Protein AF-A0A9W6GPX0-F1 (afdb_monomer_lite)

InterPro domains:
  IPR001387 Cro/C1-type, helix-turn-helix domain [PF01381] (9-63)
  IPR001387 Cro/C1-type, helix-turn-helix domain [PS50943] (9-63)
  IPR001387 Cro/C1-type, helix-turn-helix domain [SM00530] (8-63)
  IPR001387 Cro/C1-type, helix-turn-helix domain [cd00093] (6-63)
  IPR010982 Lambda repressor-like, DNA-binding domain superfamily [G3DSA:1.10.260.40] (1-69)
  IPR010982 Lambda repressor-like, DNA-binding domain superfamily [SSF47413] (2-67)

Foldseek 3Di:
DQLLVLCVLVVVCVVVVHDLVRSCVLLVHDSVVSVCNVVSVDDDDPSSVVSCCVSVVDDVVNVVVSVVVVVVVPPD

Secondary structure (DSSP, 8-state):
---HHHHHHHHHHHHTT--HHHHHHHHTS-HHHHHHHHTT-SPPPHHHHHHHHHHHT--HHHHHHHHHHHHHTT--

Sequence (76 aa):
MKNVLGHFLKQIRKKEDLNLTTMARRLGIGTAELSGVESSKYRFDYELYRKIKREFNLSMDELQDLQEIFVILNQE

Radius of gyration: 11.97 Å; chains: 1; bounding box: 24×33×24 Å

Structure (mmCIF, N/CA/C/O backbone):
data_AF-A0A9W6GPX0-F1
#
_entry.id   AF-A0A9W6GPX0-F1
#
loop_
_atom_site.group_PDB
_atom_site.id
_atom_site.type_symbol
_atom_site.label_atom_id
_atom_site.label_alt_id
_atom_site.label_comp_id
_atom_site.label_asym_id
_atom_site.label_entity_id
_atom_site.label_seq_id
_atom_site.pdbx_PDB_ins_code
_atom_site.Cartn_x
_atom_site.Cartn_y
_atom_site.Cartn_z
_atom_site.occupancy
_atom_site.B_iso_or_equiv
_atom_site.auth_seq_id
_atom_site.auth_comp_id
_atom_site.auth_asym_id
_atom_site.auth_atom_id
_atom_site.pdbx_PDB_model_num
ATOM 1 N N . MET A 1 1 ? 8.454 15.090 -3.661 1.00 46.94 1 MET A N 1
ATOM 2 C CA . MET A 1 1 ? 7.070 14.961 -3.155 1.00 46.94 1 MET A CA 1
ATOM 3 C C . MET A 1 1 ? 6.935 13.589 -2.518 1.00 46.94 1 MET A C 1
ATOM 5 O O . MET A 1 1 ? 7.093 12.603 -3.231 1.00 46.94 1 MET A O 1
ATOM 9 N N . LYS A 1 2 ? 6.759 13.520 -1.190 1.00 48.59 2 LYS A N 1
ATOM 10 C CA . LYS A 1 2 ? 6.490 12.255 -0.483 1.00 48.59 2 LYS A CA 1
ATOM 11 C C . LYS A 1 2 ? 5.218 11.640 -1.069 1.00 48.59 2 LYS A C 1
ATOM 13 O O . LYS A 1 2 ? 4.242 12.349 -1.295 1.00 48.59 2 LYS A O 1
ATOM 18 N N . ASN A 1 3 ? 5.253 10.345 -1.360 1.00 67.31 3 ASN A N 1
ATOM 19 C CA . ASN A 1 3 ? 4.145 9.668 -2.007 1.00 67.31 3 ASN A CA 1
ATOM 20 C C . ASN A 1 3 ? 3.105 9.260 -0.952 1.00 67.31 3 ASN A C 1
ATOM 22 O O . ASN A 1 3 ? 3.208 8.207 -0.322 1.00 67.31 3 ASN A O 1
ATOM 26 N N . VAL A 1 4 ? 2.132 10.141 -0.730 1.00 70.06 4 VAL A N 1
ATOM 27 C CA . VAL A 1 4 ? 1.122 10.052 0.335 1.00 70.06 4 VAL A CA 1
ATOM 28 C C . VAL A 1 4 ? 0.333 8.745 0.296 1.00 70.06 4 VAL A C 1
ATOM 30 O O . VAL A 1 4 ? 0.120 8.093 1.316 1.00 70.06 4 VAL A O 1
ATOM 33 N N . LEU A 1 5 ? -0.008 8.303 -0.907 1.00 72.00 5 LEU A N 1
ATOM 34 C CA . LEU A 1 5 ? -0.679 7.033 -1.139 1.00 72.00 5 LEU A CA 1
ATOM 35 C C . LEU A 1 5 ? 0.177 5.825 -0.747 1.00 72.00 5 LEU A C 1
ATOM 37 O O . LEU A 1 5 ? -0.342 4.845 -0.225 1.00 72.00 5 LEU A O 1
ATOM 41 N N . GLY A 1 6 ? 1.491 5.888 -0.967 1.00 78.69 6 GLY A N 1
ATOM 42 C CA . GLY A 1 6 ? 2.406 4.830 -0.542 1.00 78.69 6 GLY A CA 1
ATOM 43 C C . GLY A 1 6 ? 2.413 4.686 0.977 1.00 78.69 6 GLY A C 1
ATOM 44 O O . GLY A 1 6 ? 2.405 3.575 1.505 1.00 78.69 6 GLY A O 1
ATOM 45 N N . HIS A 1 7 ? 2.348 5.812 1.690 1.00 78.44 7 HIS A N 1
ATOM 46 C CA . HIS A 1 7 ? 2.203 5.809 3.140 1.00 78.44 7 HIS A CA 1
ATOM 47 C C . HIS A 1 7 ? 0.843 5.247 3.577 1.00 78.44 7 HIS A C 1
ATOM 49 O O . HIS A 1 7 ? 0.799 4.400 4.465 1.00 78.44 7 HIS A O 1
ATOM 55 N N . PHE A 1 8 ? -0.250 5.651 2.929 1.00 78.50 8 PHE A N 1
ATOM 56 C CA . PHE A 1 8 ? -1.587 5.120 3.201 1.00 78.50 8 PHE A CA 1
ATOM 57 C C . PHE A 1 8 ? -1.669 3.600 3.003 1.00 78.50 8 PHE A C 1
ATOM 59 O O . PHE A 1 8 ? -2.103 2.886 3.907 1.00 78.50 8 PHE A O 1
ATOM 66 N N . LEU A 1 9 ? -1.166 3.085 1.876 1.00 80.25 9 LEU A N 1
ATOM 67 C CA . LEU A 1 9 ? -1.108 1.646 1.613 1.00 80.25 9 LEU A CA 1
ATOM 68 C C . LEU A 1 9 ? -0.310 0.915 2.691 1.00 80.25 9 LEU A C 1
ATOM 70 O O . LEU A 1 9 ? -0.759 -0.113 3.187 1.00 80.25 9 LEU A O 1
ATO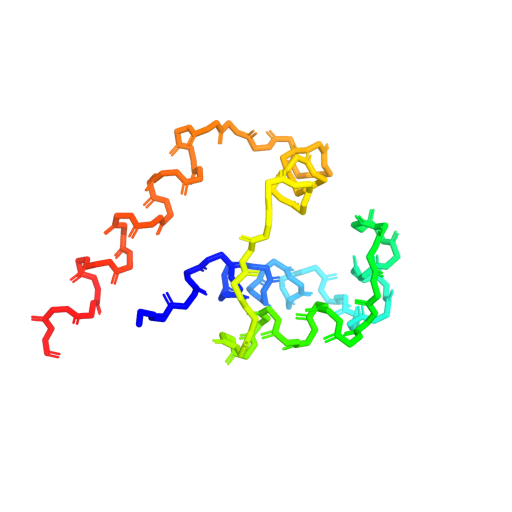M 74 N N . LYS A 1 10 ? 0.826 1.474 3.117 1.00 84.88 10 LYS A N 1
ATOM 75 C CA . LYS A 1 10 ? 1.625 0.913 4.212 1.00 84.88 10 LYS A CA 1
ATOM 76 C C . LYS A 1 10 ? 0.855 0.874 5.535 1.00 84.88 10 LYS A C 1
ATOM 78 O O . LYS A 1 10 ? 1.018 -0.080 6.295 1.00 84.88 10 LYS A O 1
ATOM 83 N N . GLN A 1 11 ? 0.044 1.892 5.825 1.00 82.81 11 GLN A N 1
ATOM 84 C CA . GLN A 1 11 ? -0.783 1.948 7.034 1.00 82.81 11 GLN A CA 1
ATOM 85 C C . GLN A 1 11 ? -1.904 0.908 6.994 1.00 82.81 11 GLN A C 1
ATOM 87 O O . GLN A 1 11 ? -2.028 0.137 7.942 1.00 82.81 11 GLN A O 1
ATOM 92 N N . ILE A 1 12 ? -2.655 0.816 5.892 1.00 83.62 12 ILE A N 1
ATOM 93 C CA . ILE A 1 12 ? -3.677 -0.228 5.717 1.00 83.62 12 ILE A CA 1
ATOM 94 C C . ILE A 1 12 ? -3.047 -1.613 5.812 1.00 83.62 12 ILE A C 1
ATOM 96 O O . ILE A 1 12 ? -3.523 -2.450 6.573 1.00 83.62 12 ILE A O 1
ATOM 100 N N . ARG A 1 13 ? -1.930 -1.831 5.111 1.00 88.00 13 ARG A N 1
ATOM 101 C CA . ARG A 1 13 ? -1.218 -3.106 5.120 1.00 88.00 13 ARG A CA 1
ATOM 102 C C . ARG A 1 13 ? -0.880 -3.553 6.539 1.00 88.00 13 ARG A C 1
ATOM 104 O O . ARG A 1 13 ? -1.080 -4.711 6.878 1.00 88.00 13 ARG A O 1
ATOM 111 N N . LYS A 1 14 ? -0.370 -2.635 7.364 1.00 84.81 14 LYS A N 1
ATOM 112 C CA . LYS A 1 14 ? -0.057 -2.905 8.773 1.00 84.81 14 LYS A CA 1
ATOM 113 C C . LYS A 1 14 ? -1.308 -3.090 9.629 1.00 84.81 14 LYS A C 1
ATOM 115 O O . LYS A 1 14 ? -1.302 -3.945 10.503 1.00 84.81 14 LYS A O 1
ATOM 120 N N . LYS A 1 15 ? -2.360 -2.304 9.391 1.00 83.12 15 LYS A N 1
ATOM 121 C CA . LYS A 1 15 ? -3.636 -2.396 10.115 1.00 83.12 15 LYS A CA 1
ATOM 122 C C . LYS A 1 15 ? -4.324 -3.744 9.888 1.00 83.12 15 LYS A C 1
ATOM 124 O O . LYS A 1 15 ? -4.923 -4.276 10.812 1.00 83.12 15 LYS A O 1
ATOM 129 N N . GLU A 1 16 ? -4.222 -4.287 8.679 1.00 83.12 16 GLU A N 1
ATOM 130 C CA . GLU A 1 16 ? -4.764 -5.599 8.307 1.00 83.12 16 GLU A CA 1
ATOM 131 C C . GLU A 1 16 ? -3.774 -6.762 8.516 1.00 83.12 16 GLU A C 1
ATOM 133 O O . GLU A 1 16 ? -4.064 -7.885 8.114 1.00 83.12 16 GLU A O 1
ATOM 138 N N . ASP A 1 17 ? -2.602 -6.502 9.108 1.00 87.81 17 ASP A N 1
ATOM 139 C CA . ASP A 1 17 ? -1.514 -7.474 9.310 1.00 87.81 17 ASP A CA 1
ATOM 140 C C . ASP A 1 17 ? -1.114 -8.250 8.035 1.00 87.81 17 ASP A C 1
ATOM 142 O O . ASP A 1 17 ? -0.803 -9.442 8.026 1.00 87.81 17 ASP A O 1
ATOM 146 N N . LEU A 1 18 ? -1.127 -7.552 6.898 1.00 87.62 18 LEU A N 1
ATOM 147 C CA . LEU A 1 18 ? -0.772 -8.115 5.605 1.00 87.62 18 LEU A CA 1
ATOM 148 C C . LEU A 1 18 ? 0.734 -7.980 5.348 1.00 87.62 18 LEU A C 1
ATOM 150 O O . LEU A 1 18 ? 1.362 -6.930 5.526 1.00 87.62 18 LEU A O 1
ATOM 154 N N . ASN A 1 19 ? 1.340 -9.039 4.819 1.00 90.00 19 ASN A N 1
ATOM 155 C CA . ASN A 1 19 ? 2.677 -8.931 4.243 1.00 90.00 19 ASN A CA 1
ATOM 156 C C . ASN A 1 19 ? 2.617 -8.263 2.849 1.00 90.00 19 ASN A C 1
ATOM 158 O O . ASN A 1 19 ? 1.560 -8.185 2.215 1.00 90.00 19 ASN A O 1
ATOM 162 N N . LEU A 1 20 ? 3.761 -7.761 2.366 1.00 87.62 20 LEU A N 1
ATOM 163 C CA . LEU A 1 20 ? 3.857 -7.081 1.063 1.00 87.62 20 LEU A CA 1
ATOM 164 C C . LEU A 1 20 ? 3.339 -7.955 -0.087 1.00 87.62 20 LEU A C 1
ATOM 166 O O . LEU A 1 20 ? 2.665 -7.456 -0.980 1.00 87.62 20 LEU A O 1
ATOM 170 N N . THR A 1 21 ? 3.612 -9.259 -0.058 1.00 91.38 21 THR A N 1
ATOM 171 C CA . THR A 1 21 ? 3.188 -10.202 -1.101 1.00 91.38 21 THR A CA 1
ATOM 172 C C . THR A 1 21 ? 1.678 -10.365 -1.160 1.00 91.38 21 THR A C 1
ATOM 174 O O . THR A 1 21 ? 1.104 -10.353 -2.249 1.00 91.38 21 THR A O 1
ATOM 177 N N . THR A 1 22 ? 1.022 -10.478 -0.009 1.00 89.25 22 THR A N 1
ATOM 178 C CA . THR A 1 22 ? -0.431 -10.616 0.079 1.00 89.25 22 THR A CA 1
ATOM 179 C C . THR A 1 22 ? -1.125 -9.346 -0.397 1.00 89.25 22 THR A C 1
ATOM 181 O O . THR A 1 22 ? -2.045 -9.421 -1.209 1.00 89.25 22 THR A O 1
ATOM 184 N N . MET A 1 23 ? -0.647 -8.178 0.039 1.00 87.75 23 MET A N 1
ATOM 185 C CA . MET A 1 23 ? -1.206 -6.895 -0.390 1.00 87.75 23 MET A CA 1
ATOM 186 C C . MET A 1 23 ? -0.973 -6.633 -1.885 1.00 87.75 23 MET A C 1
ATOM 188 O O . MET A 1 23 ? -1.885 -6.198 -2.582 1.00 87.75 23 MET A O 1
ATOM 192 N N . ALA A 1 24 ? 0.215 -6.952 -2.406 1.00 89.50 24 ALA A N 1
ATOM 193 C CA . ALA A 1 24 ? 0.518 -6.807 -3.829 1.00 89.50 24 ALA A CA 1
ATOM 194 C C . ALA A 1 24 ? -0.364 -7.723 -4.692 1.00 89.50 24 ALA A C 1
ATOM 196 O O . ALA A 1 24 ? -0.882 -7.289 -5.720 1.00 89.50 24 ALA A O 1
ATOM 197 N N . ARG A 1 25 ? -0.612 -8.961 -4.239 1.00 89.44 25 ARG A N 1
ATOM 198 C CA . ARG A 1 25 ? -1.560 -9.876 -4.894 1.00 89.44 25 ARG A CA 1
ATOM 199 C C . ARG A 1 25 ? -2.985 -9.336 -4.902 1.00 89.44 25 ARG A C 1
ATOM 201 O O . ARG A 1 25 ? -3.609 -9.387 -5.955 1.00 89.44 25 ARG A O 1
ATOM 208 N N . ARG A 1 26 ? -3.474 -8.808 -3.775 1.00 86.62 26 ARG A N 1
ATOM 209 C CA . ARG A 1 26 ? -4.801 -8.171 -3.682 1.00 86.62 26 ARG A CA 1
ATOM 210 C C . ARG A 1 26 ? -4.949 -7.028 -4.684 1.00 86.62 26 ARG A C 1
ATOM 212 O O . ARG A 1 26 ? -5.877 -6.994 -5.478 1.00 86.62 26 ARG A O 1
ATOM 219 N N . LEU A 1 27 ? -3.941 -6.164 -4.741 1.00 83.50 27 LEU A N 1
ATOM 220 C CA . LEU A 1 27 ? -3.892 -5.042 -5.674 1.00 83.50 27 LEU A CA 1
ATOM 221 C C . LEU A 1 27 ? -3.625 -5.442 -7.135 1.00 83.50 27 LEU A C 1
ATOM 223 O O . LEU A 1 27 ? -3.762 -4.603 -8.023 1.00 83.50 27 LEU A O 1
ATOM 227 N N . GLY A 1 28 ? -3.242 -6.692 -7.412 1.00 86.19 28 GLY A N 1
ATOM 228 C CA . GLY A 1 28 ? -2.886 -7.157 -8.755 1.00 86.19 28 GLY A CA 1
ATOM 229 C C . GLY A 1 28 ? -1.644 -6.461 -9.324 1.00 86.19 28 GLY A C 1
ATOM 230 O O . GLY A 1 28 ? -1.642 -6.055 -10.493 1.00 86.19 28 GLY A O 1
ATOM 231 N N . ILE A 1 29 ? -0.628 -6.254 -8.481 1.00 85.38 29 ILE A N 1
ATOM 232 C CA . ILE A 1 29 ? 0.629 -5.550 -8.794 1.00 85.38 29 ILE A CA 1
ATOM 233 C C . ILE A 1 29 ? 1.834 -6.373 -8.330 1.00 85.38 29 ILE A C 1
ATOM 235 O O . ILE A 1 29 ? 1.698 -7.323 -7.553 1.00 85.38 29 ILE A O 1
ATOM 239 N N . GLY A 1 30 ? 3.031 -6.005 -8.777 1.00 87.94 30 GLY A N 1
ATOM 240 C CA . GLY A 1 30 ? 4.266 -6.616 -8.299 1.00 87.94 30 GLY A CA 1
ATOM 241 C C . GLY A 1 30 ? 4.581 -6.237 -6.848 1.00 87.94 30 GLY A C 1
ATOM 242 O O . GLY A 1 30 ? 4.375 -5.106 -6.414 1.00 87.94 30 GLY A O 1
ATOM 243 N N . THR A 1 31 ? 5.174 -7.156 -6.085 1.00 89.19 31 THR A N 1
ATOM 244 C CA . THR A 1 31 ? 5.723 -6.858 -4.746 1.00 89.19 31 THR A CA 1
ATOM 245 C C . THR A 1 31 ? 6.780 -5.761 -4.777 1.00 89.19 31 THR A C 1
ATOM 247 O O . THR A 1 31 ? 6.827 -4.922 -3.879 1.00 89.19 31 THR A O 1
ATOM 250 N N . ALA A 1 32 ? 7.612 -5.745 -5.821 1.00 86.19 32 ALA A N 1
ATOM 251 C CA . ALA A 1 32 ? 8.603 -4.697 -6.041 1.00 86.19 32 ALA A CA 1
ATOM 252 C C . ALA A 1 32 ? 7.947 -3.334 -6.326 1.00 86.19 32 ALA A C 1
ATOM 254 O O . ALA A 1 32 ? 8.418 -2.321 -5.809 1.00 86.19 32 ALA A O 1
ATOM 255 N N . GLU A 1 33 ? 6.839 -3.311 -7.078 1.00 83.25 33 GLU A N 1
ATOM 256 C CA . GLU A 1 33 ? 6.051 -2.094 -7.315 1.00 83.25 33 GLU A CA 1
ATOM 257 C C . GLU A 1 33 ? 5.442 -1.587 -6.011 1.00 83.25 33 GLU A C 1
ATOM 259 O O . GLU A 1 33 ? 5.646 -0.425 -5.672 1.00 83.25 33 GLU A O 1
ATOM 264 N N . LEU A 1 34 ? 4.789 -2.456 -5.226 1.00 86.56 34 LEU A N 1
ATOM 265 C CA . LEU A 1 34 ? 4.221 -2.076 -3.929 1.00 86.56 34 LEU A CA 1
ATOM 266 C C . LEU A 1 34 ? 5.294 -1.537 -2.977 1.00 86.56 34 LEU A C 1
ATOM 268 O O . LEU A 1 34 ? 5.107 -0.494 -2.358 1.00 86.56 34 LEU A O 1
ATOM 272 N N . SER A 1 35 ? 6.439 -2.215 -2.871 1.00 86.31 35 SER A N 1
ATOM 273 C CA . SER A 1 35 ? 7.543 -1.750 -2.029 1.00 86.31 35 SER A CA 1
ATOM 274 C C . SER A 1 35 ? 8.087 -0.405 -2.511 1.00 86.31 35 SER A C 1
ATOM 276 O O . SER A 1 35 ? 8.355 0.478 -1.699 1.00 86.31 35 SER A O 1
ATOM 278 N N . GLY A 1 36 ? 8.251 -0.231 -3.823 1.00 84.75 36 GLY A N 1
ATOM 279 C CA . GLY A 1 36 ? 8.707 1.019 -4.421 1.00 84.75 36 GLY A CA 1
ATOM 280 C C . GLY A 1 36 ? 7.734 2.172 -4.181 1.00 84.75 36 GLY A C 1
ATOM 281 O O . GLY A 1 36 ? 8.151 3.298 -3.903 1.00 84.75 36 GLY A O 1
ATOM 282 N N . VAL A 1 37 ? 6.444 1.868 -4.222 1.00 81.88 37 VAL A N 1
ATOM 283 C CA . VAL A 1 37 ? 5.338 2.763 -3.907 1.00 81.88 37 VAL A CA 1
ATOM 284 C C . VAL A 1 37 ? 5.347 3.164 -2.429 1.00 81.88 37 VAL A C 1
ATOM 286 O O . VAL A 1 37 ? 5.377 4.359 -2.129 1.00 81.88 37 VAL A O 1
ATOM 289 N N . GLU A 1 38 ? 5.405 2.204 -1.499 1.00 83.19 38 GLU A N 1
ATOM 290 C CA . GLU A 1 38 ? 5.459 2.465 -0.050 1.00 83.19 38 GLU A CA 1
ATOM 291 C C . GLU A 1 38 ? 6.697 3.278 0.351 1.00 83.19 38 GLU A C 1
ATOM 293 O O . GLU A 1 38 ? 6.646 4.098 1.269 1.00 83.19 38 GLU A O 1
ATOM 298 N N . SER A 1 39 ? 7.818 3.074 -0.344 1.00 79.38 39 SER A N 1
ATOM 299 C CA . SER A 1 39 ? 9.064 3.818 -0.135 1.00 79.38 39 SER A CA 1
ATOM 300 C C . SER A 1 39 ? 9.113 5.166 -0.861 1.00 79.38 39 SER A C 1
ATOM 302 O O . SER A 1 39 ? 10.149 5.825 -0.822 1.00 79.38 39 SER A O 1
ATOM 304 N N . SER A 1 40 ? 8.034 5.595 -1.528 1.00 71.12 40 SER A N 1
ATOM 305 C CA . SER A 1 40 ? 7.999 6.817 -2.357 1.00 71.12 40 SER A CA 1
ATOM 306 C C . SER A 1 40 ? 9.036 6.852 -3.492 1.00 71.12 40 SER A C 1
ATOM 308 O O . SER A 1 40 ? 9.326 7.917 -4.033 1.00 71.12 40 SER A O 1
ATOM 310 N N . LYS A 1 41 ? 9.598 5.695 -3.859 1.00 65.88 41 LYS A N 1
ATOM 311 C CA . LYS A 1 41 ? 10.610 5.542 -4.913 1.00 65.88 41 LYS A CA 1
ATOM 312 C C . LYS A 1 41 ? 9.975 5.476 -6.305 1.00 65.88 41 LYS A C 1
ATOM 314 O O . LYS A 1 41 ? 10.614 5.855 -7.279 1.00 65.88 41 LYS A O 1
ATOM 319 N N . TYR A 1 42 ? 8.719 5.036 -6.383 1.00 65.81 42 TYR A N 1
ATOM 320 C CA . TYR A 1 42 ? 7.909 5.034 -7.600 1.00 65.81 42 TYR A CA 1
ATOM 321 C C . TYR A 1 42 ? 6.743 6.016 -7.469 1.00 65.81 42 TYR A C 1
ATOM 323 O O . 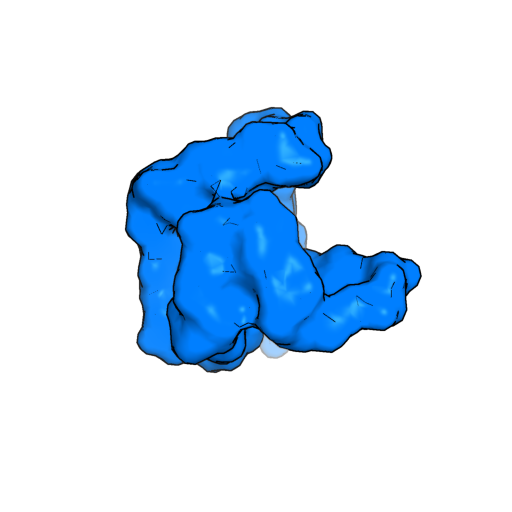TYR A 1 42 ? 6.105 6.103 -6.414 1.00 65.81 42 TYR A O 1
ATOM 331 N N . ARG A 1 43 ? 6.467 6.760 -8.547 1.00 62.62 43 ARG A N 1
ATOM 332 C CA . ARG A 1 43 ? 5.213 7.508 -8.702 1.00 62.62 43 ARG A CA 1
ATOM 333 C C . ARG A 1 43 ? 4.103 6.532 -9.075 1.00 62.62 43 ARG A C 1
ATOM 335 O O . ARG A 1 43 ? 4.337 5.600 -9.835 1.00 62.62 43 ARG A O 1
ATOM 342 N N . PHE A 1 44 ? 2.907 6.778 -8.551 1.00 68.50 44 PHE A N 1
ATOM 343 C CA . PHE A 1 44 ? 1.716 6.065 -8.992 1.00 68.50 44 PHE A CA 1
ATOM 344 C C . PHE A 1 44 ? 1.431 6.372 -10.458 1.00 68.50 44 PHE A C 1
ATOM 346 O O . PHE A 1 44 ? 1.426 7.541 -10.849 1.00 68.50 44 PHE A O 1
ATOM 353 N N . ASP A 1 45 ? 1.168 5.332 -11.240 1.00 69.50 45 ASP A N 1
ATOM 354 C CA . ASP A 1 45 ? 0.529 5.476 -12.538 1.00 69.50 45 ASP A CA 1
ATOM 355 C C . ASP A 1 45 ? -1.004 5.442 -12.384 1.00 69.50 45 ASP A C 1
ATOM 357 O O . ASP A 1 45 ? -1.568 5.106 -11.335 1.00 69.50 45 ASP A O 1
ATOM 361 N N . TYR A 1 46 ? -1.697 5.857 -13.441 1.00 72.25 46 TYR A N 1
ATOM 362 C CA . TYR A 1 46 ? -3.158 5.922 -13.459 1.00 72.25 46 TYR A CA 1
ATOM 363 C C . TYR A 1 46 ? -3.816 4.531 -13.329 1.00 72.25 46 TYR A C 1
ATOM 365 O O . TYR A 1 46 ? -4.910 4.397 -12.778 1.00 72.25 46 TYR A O 1
ATOM 373 N N . GLU A 1 47 ? -3.138 3.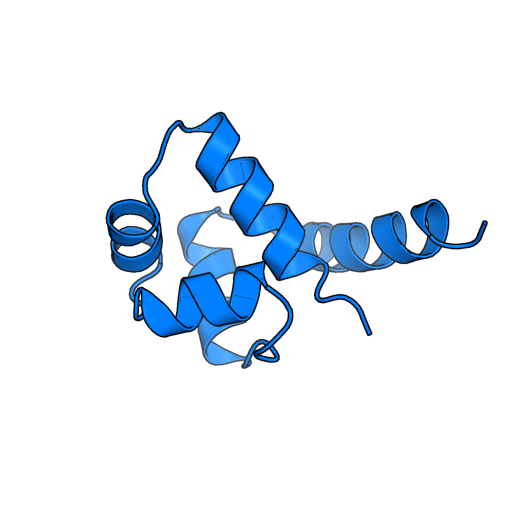488 -13.811 1.00 75.94 47 GLU A N 1
ATOM 374 C CA . GLU A 1 47 ? -3.550 2.083 -13.705 1.00 75.94 47 GLU A CA 1
ATOM 375 C C . GLU A 1 47 ? -3.588 1.616 -12.244 1.00 75.94 47 GLU A C 1
ATOM 377 O O . GLU A 1 47 ? -4.594 1.076 -11.777 1.00 75.94 47 GLU A O 1
ATOM 382 N N . LEU A 1 48 ? -2.520 1.879 -11.494 1.00 74.50 48 LEU A N 1
ATOM 383 C CA . LEU A 1 48 ? -2.380 1.536 -10.087 1.00 74.50 48 LEU A CA 1
ATOM 384 C C . LEU A 1 48 ? -3.399 2.288 -9.227 1.00 74.50 48 LEU A C 1
ATOM 386 O O . LEU A 1 48 ? -4.014 1.697 -8.339 1.00 74.50 48 LEU A O 1
ATOM 390 N N . TYR A 1 49 ? -3.652 3.556 -9.553 1.00 74.50 49 TYR A N 1
ATOM 391 C CA . TYR A 1 49 ? -4.734 4.343 -8.959 1.00 74.50 49 TYR A CA 1
ATOM 392 C C . TYR A 1 49 ? -6.097 3.660 -9.121 1.00 74.50 49 TYR A C 1
ATOM 394 O O . TYR A 1 49 ? -6.835 3.493 -8.147 1.00 74.50 49 TYR A O 1
ATOM 402 N N . ARG A 1 50 ? -6.422 3.207 -10.339 1.00 78.88 50 ARG A N 1
ATOM 403 C CA . ARG A 1 50 ? -7.669 2.475 -10.615 1.00 78.88 50 ARG A CA 1
ATOM 404 C C . ARG A 1 50 ? -7.759 1.164 -9.835 1.00 78.88 50 A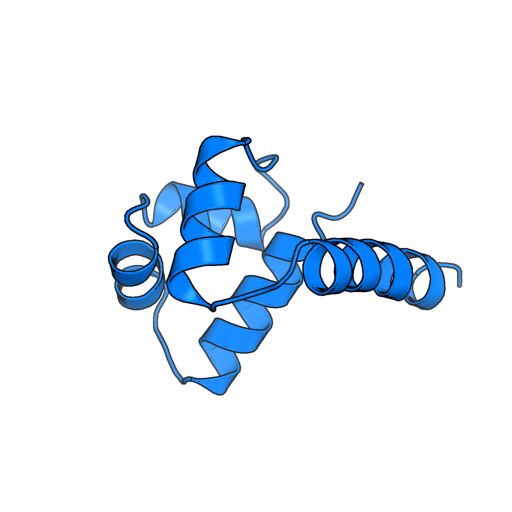RG A C 1
ATOM 406 O O . ARG A 1 50 ? -8.831 0.846 -9.321 1.00 78.88 50 ARG A O 1
ATOM 413 N N . LYS A 1 51 ? -6.658 0.417 -9.727 1.00 80.44 51 LYS A N 1
ATOM 414 C CA . LYS A 1 51 ? -6.605 -0.851 -8.979 1.00 80.44 51 LYS A CA 1
ATOM 415 C C . LYS A 1 51 ? -6.871 -0.642 -7.487 1.00 80.44 51 LYS A C 1
ATOM 417 O O . LYS A 1 51 ? -7.700 -1.347 -6.924 1.00 80.44 51 LYS A O 1
ATOM 422 N N . ILE A 1 52 ? -6.244 0.364 -6.878 1.00 77.25 52 ILE A N 1
ATOM 423 C CA . ILE A 1 52 ? -6.425 0.711 -5.457 1.00 77.25 52 ILE A CA 1
ATOM 424 C C . ILE A 1 52 ? -7.854 1.163 -5.183 1.00 77.25 52 ILE A C 1
ATOM 426 O O . ILE A 1 52 ? -8.470 0.696 -4.229 1.00 77.25 52 ILE A O 1
ATOM 430 N N . LYS A 1 53 ? -8.399 2.023 -6.051 1.00 78.00 53 LYS A N 1
ATOM 431 C CA . LYS A 1 53 ? -9.786 2.482 -5.958 1.00 78.00 53 LYS A CA 1
ATOM 432 C C . LYS A 1 53 ? -10.761 1.305 -5.933 1.00 78.00 53 LYS A C 1
ATOM 434 O O . LYS A 1 53 ? -11.670 1.274 -5.113 1.00 78.00 53 LYS A O 1
ATOM 439 N N . ARG A 1 54 ? -10.555 0.335 -6.827 1.00 80.75 54 ARG A N 1
ATOM 440 C CA . ARG A 1 54 ? -11.401 -0.857 -6.932 1.00 80.75 54 ARG A 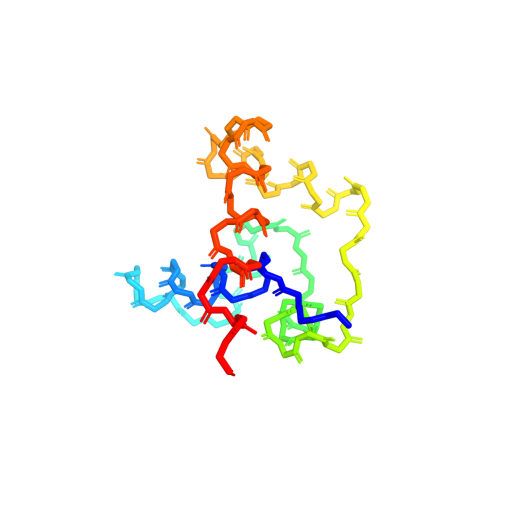CA 1
ATOM 441 C C . ARG A 1 54 ? -11.248 -1.787 -5.730 1.00 80.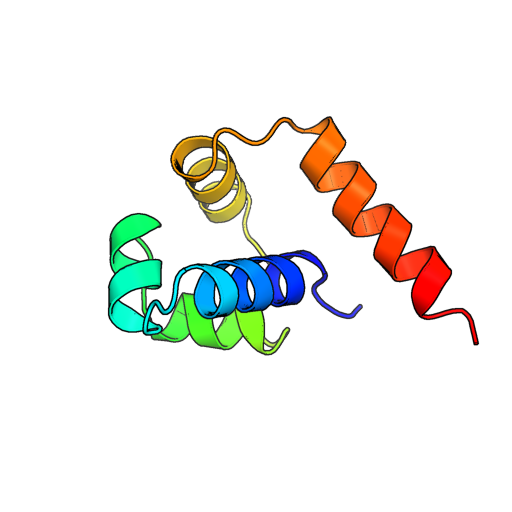75 54 ARG A C 1
ATOM 443 O O . ARG A 1 54 ? -12.250 -2.295 -5.253 1.00 80.75 54 ARG A O 1
ATOM 450 N N . GLU A 1 55 ? -10.021 -2.009 -5.267 1.00 81.50 55 GLU A N 1
ATOM 451 C CA . GLU A 1 55 ? -9.739 -2.948 -4.174 1.00 81.50 55 GLU A CA 1
ATOM 452 C C . GLU A 1 55 ? -10.248 -2.438 -2.823 1.00 81.50 55 GLU A C 1
ATOM 454 O O . GLU A 1 55 ? -10.843 -3.189 -2.058 1.00 81.50 55 GLU A O 1
ATOM 459 N N . PHE A 1 56 ? -10.051 -1.151 -2.540 1.00 75.94 56 PHE A N 1
ATOM 460 C CA . PHE A 1 56 ? -10.419 -0.553 -1.254 1.00 75.94 56 PHE A CA 1
ATOM 461 C C . PHE A 1 56 ? -11.749 0.202 -1.291 1.00 75.94 56 PHE A C 1
ATOM 463 O O . PHE A 1 56 ? -12.128 0.816 -0.300 1.00 75.94 56 PHE A O 1
ATOM 470 N N . ASN A 1 57 ? -12.450 0.159 -2.429 1.00 73.44 57 ASN A N 1
ATOM 471 C CA . ASN A 1 57 ? -13.701 0.874 -2.677 1.00 73.44 57 ASN A CA 1
ATOM 472 C C . ASN A 1 57 ? -13.636 2.369 -2.299 1.00 73.44 57 ASN A C 1
ATOM 474 O O . ASN A 1 57 ? -14.603 2.928 -1.789 1.00 73.44 57 ASN A O 1
ATOM 478 N N . LEU A 1 58 ? -12.481 3.000 -2.534 1.00 70.44 58 LEU A N 1
ATOM 479 C CA . LEU A 1 58 ? -12.246 4.403 -2.194 1.00 70.44 58 LEU A CA 1
ATOM 480 C C . LEU A 1 58 ? -12.888 5.328 -3.235 1.00 70.44 58 LEU A C 1
ATOM 482 O O . LEU A 1 58 ? -12.890 5.057 -4.441 1.00 70.44 58 LEU A O 1
ATOM 486 N N . SER A 1 59 ? -13.404 6.457 -2.781 1.00 62.50 59 SER A N 1
ATOM 487 C CA . SER A 1 59 ? -13.828 7.568 -3.630 1.00 62.50 59 SER A CA 1
ATOM 488 C C . SER A 1 59 ? -12.622 8.398 -4.099 1.00 62.50 59 SER A C 1
ATOM 490 O O . SER A 1 59 ? -11.525 8.322 -3.543 1.00 62.50 59 SER A O 1
ATOM 492 N N . MET A 1 60 ? -12.792 9.168 -5.184 1.00 59.91 60 MET A N 1
ATOM 493 C CA . MET A 1 60 ? -11.743 10.103 -5.628 1.00 59.91 60 MET A CA 1
ATOM 494 C C . MET A 1 60 ? -11.490 11.189 -4.579 1.00 59.91 60 MET A C 1
ATOM 496 O O . MET A 1 60 ? -10.348 11.610 -4.435 1.00 59.91 60 MET A O 1
ATOM 500 N N . ASP A 1 61 ? -12.526 11.559 -3.826 1.00 59.41 61 ASP A N 1
ATOM 501 C CA . ASP A 1 61 ? -12.455 12.547 -2.753 1.00 59.41 61 ASP A CA 1
ATOM 502 C C . ASP A 1 61 ? -11.591 12.027 -1.600 1.00 59.41 61 ASP A C 1
ATOM 504 O O . ASP A 1 61 ? -10.650 12.698 -1.210 1.00 59.41 61 ASP A O 1
ATOM 508 N N . GLU A 1 62 ? -11.752 10.769 -1.172 1.00 63.28 62 GLU A N 1
ATOM 509 C CA . GLU A 1 62 ? -10.867 10.168 -0.157 1.00 63.28 62 GLU A CA 1
ATOM 510 C C . GLU A 1 62 ? -9.403 10.091 -0.618 1.00 63.28 62 GLU A C 1
ATOM 512 O O . GLU A 1 62 ? -8.477 10.252 0.175 1.00 63.28 62 GLU A O 1
ATOM 517 N N . LEU A 1 63 ? -9.160 9.864 -1.911 1.00 64.06 63 LEU A N 1
ATOM 518 C CA . LEU A 1 63 ? -7.809 9.888 -2.480 1.00 64.06 63 LEU A CA 1
ATOM 519 C C . LEU A 1 63 ? -7.204 11.297 -2.506 1.00 64.06 63 LEU A C 1
ATOM 521 O O . LEU A 1 63 ? -5.982 11.434 -2.387 1.00 64.06 63 LEU A O 1
ATOM 525 N N . GLN A 1 64 ? -8.037 12.316 -2.690 1.00 60.88 64 GLN A N 1
ATOM 526 C CA . GLN A 1 64 ? -7.647 13.719 -2.753 1.00 60.88 64 GLN A CA 1
ATOM 527 C C . GLN A 1 64 ? -7.449 14.294 -1.341 1.00 60.88 64 GLN A C 1
ATOM 529 O O . GLN A 1 64 ? -6.402 14.881 -1.071 1.00 60.88 64 GLN A O 1
ATOM 534 N N . ASP A 1 65 ? -8.342 13.964 -0.411 1.00 61.34 65 ASP A N 1
ATOM 535 C CA . ASP A 1 65 ? -8.235 14.245 1.023 1.00 61.34 65 ASP A CA 1
ATOM 536 C C . ASP A 1 65 ? -6.968 13.625 1.612 1.00 61.34 65 ASP A C 1
ATOM 538 O O . ASP A 1 65 ? -6.251 14.267 2.380 1.00 61.34 65 ASP A O 1
ATOM 542 N N . LEU A 1 66 ? -6.623 12.392 1.215 1.00 61.97 66 LEU A N 1
ATOM 543 C CA . LEU A 1 66 ? -5.363 11.778 1.627 1.00 61.97 66 LEU A CA 1
ATOM 544 C C . LEU A 1 66 ? -4.170 12.633 1.193 1.00 61.97 66 LEU A C 1
ATOM 546 O O . LEU A 1 66 ? -3.291 12.875 2.019 1.00 61.97 66 LEU A O 1
ATOM 550 N N . GLN A 1 67 ? -4.142 13.116 -0.056 1.00 59.12 67 GLN A N 1
ATOM 551 C CA . GLN A 1 67 ? -3.078 14.003 -0.541 1.00 59.12 67 GLN A CA 1
ATOM 552 C C . GLN A 1 67 ? -3.023 15.334 0.222 1.00 59.12 67 GLN A C 1
ATOM 554 O O . GLN A 1 67 ? -1.920 15.786 0.539 1.00 59.12 67 GLN A O 1
ATOM 559 N N . GLU A 1 68 ? -4.169 15.931 0.556 1.00 54.25 68 GLU A N 1
ATOM 560 C CA . GLU A 1 68 ? -4.253 17.214 1.268 1.00 54.25 68 GLU A CA 1
ATOM 561 C C . GLU A 1 68 ? -3.866 17.108 2.753 1.00 54.25 68 GLU A C 1
ATOM 563 O O . GLU A 1 68 ? -3.076 17.921 3.241 1.00 54.25 68 GLU A O 1
ATOM 568 N N . ILE A 1 69 ? -4.301 16.060 3.463 1.00 54.00 69 ILE A N 1
ATOM 569 C CA . ILE A 1 69 ? -3.971 15.830 4.885 1.00 54.00 69 ILE A CA 1
ATOM 570 C C . ILE A 1 69 ? -2.453 15.759 5.099 1.00 54.00 69 ILE A C 1
ATOM 572 O O . ILE A 1 69 ? -1.917 16.252 6.093 1.00 54.00 69 ILE A O 1
ATOM 576 N N . PHE A 1 70 ? -1.720 15.176 4.152 1.00 50.12 70 PHE A N 1
ATOM 577 C CA . PHE A 1 70 ? -0.272 15.035 4.273 1.00 50.12 70 PHE A CA 1
ATOM 578 C C . PHE A 1 70 ? 0.491 16.342 4.008 1.00 50.12 70 PHE A C 1
ATOM 580 O O . PHE A 1 70 ? 1.582 16.521 4.555 1.00 50.12 70 PHE A O 1
ATOM 587 N N . VAL A 1 71 ? -0.076 17.253 3.206 1.00 52.00 71 VAL A N 1
ATOM 588 C CA . VAL A 1 71 ? 0.460 18.610 3.007 1.00 52.00 71 VAL A CA 1
ATOM 589 C C . VAL A 1 71 ? 0.343 19.415 4.299 1.00 52.00 71 VAL A C 1
ATOM 591 O O . VAL A 1 71 ? 1.283 20.119 4.649 1.00 52.00 71 VAL A O 1
ATOM 594 N N . ILE A 1 72 ? -0.754 19.256 5.040 1.00 51.19 72 ILE A N 1
ATOM 595 C CA . ILE A 1 72 ? -0.981 19.952 6.314 1.00 51.19 72 ILE A CA 1
ATOM 596 C C . ILE A 1 72 ? -0.073 19.392 7.425 1.00 51.19 72 ILE A C 1
ATOM 598 O O . ILE A 1 72 ? 0.505 20.153 8.190 1.00 51.19 72 ILE A O 1
ATOM 602 N N . LEU A 1 73 ? 0.127 18.070 7.482 1.00 48.22 73 LEU A N 1
ATOM 603 C CA . LEU A 1 73 ? 0.920 17.407 8.534 1.00 48.22 73 LEU A CA 1
ATOM 604 C C . LEU A 1 73 ? 2.449 17.435 8.326 1.00 48.22 73 LEU A C 1
ATOM 606 O O . LEU A 1 73 ? 3.183 16.919 9.164 1.00 48.22 73 LEU A O 1
ATOM 610 N N . ASN A 1 74 ? 2.948 17.965 7.204 1.00 47.84 74 ASN A N 1
ATOM 611 C CA . ASN A 1 74 ? 4.392 18.088 6.923 1.00 47.84 74 ASN A CA 1
ATOM 612 C C . ASN A 1 74 ? 4.794 19.538 6.581 1.00 47.84 74 ASN A C 1
ATOM 614 O O . ASN A 1 74 ? 5.790 19.741 5.888 1.00 47.84 74 ASN A O 1
ATOM 618 N N . GLN A 1 75 ? 4.007 20.524 7.023 1.00 45.69 75 GLN A N 1
ATOM 619 C CA . GLN A 1 75 ? 4.334 21.956 6.951 1.00 45.69 75 GLN A CA 1
ATOM 620 C C . GLN A 1 75 ? 4.945 22.509 8.256 1.00 45.69 75 GLN A C 1
ATOM 622 O O . GLN A 1 75 ? 4.919 23.716 8.476 1.00 45.69 75 GLN A O 1
ATOM 627 N N . GLU A 1 76 ? 5.541 21.646 9.083 1.00 42.44 76 GLU A N 1
ATOM 628 C CA . GLU A 1 76 ? 6.451 22.047 10.170 1.00 42.44 76 GLU A CA 1
ATOM 629 C C . GLU A 1 76 ? 7.912 21.764 9.804 1.00 42.44 76 GLU A C 1
ATOM 631 O O . GLU A 1 76 ? 8.194 20.649 9.298 1.00 42.44 76 GLU A O 1
#

pLDDT: mean 73.65, std 13.38, range [42.44, 91.38]

Organism: NCBI:txid1123000